Protein AF-A0A919RM44-F1 (afdb_monomer_lite)

Sequence (89 aa):
MRVVFTTRNGKPMEPHNFNRRFDFRVEQAGVHRITVHGTRGTCATLLAALDVHPEWPADSPPQPDSRDHGGLTDATEQALRKLGGTLGT

Organism: NCBI:txid1367973

pLDDT: mean 75.89, std 13.37, range [44.25, 94.25]

Radius of gyration: 17.02 Å; chains: 1; bounding box: 32×38×38 Å

Secondary structure (DSSP, 8-state):
---SSB-TTSPBPPHHHHHHHHHHHHHHHT-----HHHHHHHHHHHHHHTT------TTSPPPTT--------HHHHHHHHHHHHHH--

Foldseek 3Di:
DQAPDADPVRHHDDPVNVQVVVQVVCVVVVHDDDGPVLVVLVVVVLCVLLVNDDPDPPPDPPDVPPDNSPDDDVVNSVVSNVVSVVVVD

Structure (mmCIF, N/CA/C/O backbone):
data_AF-A0A919RM44-F1
#
_entry.id   AF-A0A919RM44-F1
#
loop_
_atom_site.group_PDB
_atom_site.id
_atom_site.type_symbol
_atom_site.label_atom_id
_atom_site.label_alt_id
_atom_site.label_comp_id
_atom_site.label_asym_id
_atom_site.label_entity_id
_atom_site.label_seq_id
_atom_site.pdbx_PDB_ins_code
_atom_site.Cartn_x
_atom_site.Cartn_y
_atom_site.Cartn_z
_atom_site.occupancy
_atom_site.B_iso_or_equiv
_atom_site.auth_seq_id
_atom_site.auth_comp_id
_atom_site.auth_asym_id
_atom_site.auth_atom_id
_atom_site.pdbx_PDB_model_num
ATOM 1 N N . MET A 1 1 ? -8.670 24.227 5.417 1.00 60.44 1 MET A N 1
ATOM 2 C CA . MET A 1 1 ? -8.023 22.970 4.978 1.00 60.44 1 MET A CA 1
ATOM 3 C C . MET A 1 1 ? -9.015 21.831 5.174 1.00 60.44 1 MET A C 1
ATOM 5 O O . MET A 1 1 ? -9.510 21.671 6.282 1.00 60.44 1 MET A O 1
ATOM 9 N N . ARG A 1 2 ? -9.401 21.128 4.102 1.00 78.69 2 ARG A N 1
ATOM 10 C CA . ARG A 1 2 ? -10.413 20.056 4.131 1.00 78.69 2 ARG A CA 1
ATOM 11 C C . ARG A 1 2 ? -9.702 18.705 4.114 1.00 78.69 2 ARG A C 1
ATOM 13 O O . ARG A 1 2 ? -8.853 18.487 3.259 1.00 78.69 2 ARG A O 1
ATOM 20 N N . VAL A 1 3 ? -10.043 17.817 5.044 1.00 80.38 3 VAL A N 1
ATOM 21 C CA . VAL A 1 3 ? -9.512 16.448 5.079 1.00 80.38 3 VAL A CA 1
ATOM 22 C C . VAL A 1 3 ? -10.407 15.515 4.263 1.00 80.38 3 VAL A C 1
ATOM 24 O O . VAL A 1 3 ? -11.629 15.559 4.391 1.00 80.38 3 VAL A O 1
ATOM 27 N N . VAL A 1 4 ? -9.798 14.701 3.398 1.00 86.44 4 VAL A N 1
ATOM 28 C CA . VAL A 1 4 ? -10.506 13.723 2.548 1.00 86.44 4 VAL A CA 1
ATOM 29 C C . VAL A 1 4 ? -10.739 12.413 3.304 1.00 86.44 4 VAL A C 1
ATOM 31 O O . VAL A 1 4 ? -11.794 11.800 3.171 1.00 86.44 4 VAL A O 1
ATOM 34 N N . PHE A 1 5 ? -9.786 12.016 4.152 1.00 84.88 5 PHE A N 1
ATOM 35 C CA . PHE A 1 5 ? -9.863 10.791 4.942 1.00 84.88 5 PHE A CA 1
ATOM 36 C C . PHE A 1 5 ? -10.167 11.105 6.401 1.00 84.88 5 PHE A C 1
ATOM 38 O O . PHE A 1 5 ? -9.330 11.631 7.141 1.00 84.88 5 PHE A O 1
ATOM 45 N N . THR A 1 6 ? -11.379 10.758 6.816 1.00 90.50 6 THR A N 1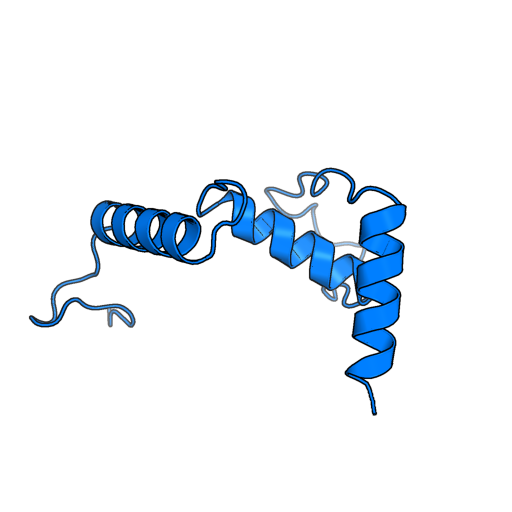
ATOM 46 C CA . THR A 1 6 ? -11.861 10.959 8.177 1.00 90.50 6 THR A CA 1
ATOM 47 C C . THR A 1 6 ? -12.303 9.650 8.809 1.00 90.50 6 THR A C 1
ATOM 49 O O . THR A 1 6 ? -12.684 8.681 8.153 1.00 90.50 6 THR A O 1
ATOM 52 N N . THR A 1 7 ? -12.229 9.617 10.132 1.00 86.06 7 THR A N 1
ATOM 53 C CA . THR A 1 7 ? -12.910 8.615 10.949 1.00 86.06 7 THR A CA 1
ATOM 54 C C . THR A 1 7 ? -14.421 8.859 10.927 1.00 86.06 7 THR A C 1
ATOM 56 O O . THR A 1 7 ? -14.881 9.934 10.541 1.00 86.06 7 THR A O 1
ATOM 59 N N . ARG A 1 8 ? -15.212 7.893 11.416 1.00 84.00 8 ARG A N 1
ATOM 60 C CA . ARG A 1 8 ? -16.683 7.999 11.510 1.00 84.00 8 ARG A CA 1
ATOM 61 C C . ARG A 1 8 ? -17.166 9.294 12.177 1.00 84.00 8 ARG A C 1
ATOM 63 O O . ARG A 1 8 ? -18.227 9.798 11.836 1.00 84.00 8 ARG A O 1
ATOM 70 N N . ASN A 1 9 ? -16.371 9.836 13.097 1.00 86.31 9 ASN A N 1
ATOM 71 C CA . ASN A 1 9 ? -16.706 11.031 13.868 1.00 86.31 9 ASN A CA 1
ATOM 72 C C . ASN A 1 9 ? -16.139 12.320 13.234 1.00 86.31 9 ASN A C 1
ATOM 74 O O . ASN A 1 9 ? -16.013 13.329 13.919 1.00 86.31 9 ASN A O 1
ATOM 78 N N . GLY A 1 10 ? -15.719 12.284 11.964 1.00 86.62 10 GLY A N 1
ATOM 79 C CA . GLY A 1 10 ? -15.226 13.449 11.218 1.00 86.62 10 GLY A CA 1
ATOM 80 C C . GLY A 1 10 ? -13.800 13.890 11.561 1.00 86.62 10 GLY A C 1
ATOM 81 O O . GLY A 1 10 ? -13.294 14.836 10.964 1.00 86.62 10 GLY A O 1
ATOM 82 N N . LYS A 1 11 ? -13.122 13.206 12.489 1.00 87.81 11 LYS A N 1
ATOM 83 C CA . LYS A 1 11 ? -11.723 13.504 12.830 1.00 87.81 11 LYS A CA 1
ATOM 84 C C . LYS A 1 11 ? -10.784 13.004 11.730 1.00 87.81 11 LYS A C 1
ATOM 86 O O . LYS A 1 11 ? -11.089 11.952 11.160 1.00 87.81 11 LYS A O 1
ATOM 91 N N . PRO A 1 12 ? -9.652 13.682 11.472 1.00 88.94 12 PRO A N 1
ATOM 92 C CA . PRO A 1 12 ? -8.614 13.175 10.580 1.00 88.94 12 PRO A CA 1
ATOM 93 C C . PRO A 1 12 ? -8.243 11.731 10.923 1.00 88.94 12 PRO A C 1
ATOM 95 O O . PRO A 1 12 ? -8.223 11.338 12.091 1.00 88.94 12 PRO A O 1
ATOM 98 N N . MET A 1 13 ? -8.004 10.916 9.900 1.00 90.31 13 MET A N 1
ATOM 99 C CA . MET A 1 13 ? -7.554 9.548 10.113 1.00 90.31 13 MET A CA 1
ATOM 100 C C . MET A 1 13 ? -6.125 9.548 10.668 1.00 90.31 13 MET A C 1
ATOM 102 O O . MET A 1 13 ? -5.198 9.997 10.003 1.00 90.31 13 MET A O 1
ATOM 106 N N . GLU A 1 14 ? -5.949 9.006 11.873 1.00 88.31 14 GLU A N 1
ATOM 107 C CA . GLU A 1 14 ? -4.621 8.838 12.468 1.00 88.31 14 GLU A CA 1
ATOM 108 C C . GLU A 1 14 ? -3.793 7.796 11.693 1.00 88.31 14 GLU A C 1
ATOM 110 O O . GLU A 1 14 ? -4.290 6.679 11.479 1.00 88.31 14 GLU A O 1
ATOM 115 N N . PRO A 1 15 ? -2.523 8.082 11.343 1.00 87.38 15 PRO A N 1
ATOM 116 C CA . PRO A 1 15 ? -1.670 7.162 10.583 1.00 87.38 15 PRO A CA 1
ATOM 117 C C . PRO A 1 15 ? -1.558 5.767 11.210 1.00 87.38 15 PRO A C 1
ATOM 119 O O . PRO A 1 15 ? -1.586 4.752 10.516 1.00 87.38 15 PRO A O 1
ATOM 122 N N . HIS A 1 16 ? -1.507 5.691 12.542 1.00 87.44 16 HIS A N 1
ATOM 123 C CA . HIS A 1 16 ? -1.432 4.417 13.257 1.00 87.44 16 HIS A CA 1
ATOM 124 C C . HIS A 1 16 ? -2.691 3.553 13.062 1.00 87.44 16 HIS A C 1
ATOM 126 O O . HIS A 1 16 ? -2.601 2.338 12.880 1.00 87.44 16 HIS A O 1
ATOM 132 N N . ASN A 1 17 ? -3.876 4.173 13.050 1.00 89.38 17 ASN A N 1
ATOM 133 C CA . ASN A 1 17 ? -5.132 3.459 12.811 1.00 89.38 17 ASN A CA 1
ATOM 134 C C . ASN A 1 17 ? -5.210 2.919 11.380 1.00 89.38 17 ASN A C 1
ATOM 136 O O . ASN A 1 17 ? -5.740 1.825 11.174 1.00 89.38 17 ASN A O 1
ATOM 140 N N . PHE A 1 18 ? -4.657 3.654 10.410 1.00 89.81 18 PHE A N 1
ATOM 141 C CA . PHE A 1 18 ? -4.534 3.176 9.038 1.00 89.81 18 PHE A CA 1
ATOM 142 C C . PHE A 1 18 ? -3.604 1.962 8.951 1.00 89.81 18 PHE A C 1
ATOM 144 O O . PHE A 1 18 ? -4.027 0.924 8.447 1.00 89.81 18 PHE A O 1
ATOM 151 N N . ASN A 1 19 ? -2.396 2.053 9.517 1.00 91.06 19 ASN A N 1
ATOM 152 C CA . ASN A 1 19 ? -1.418 0.960 9.507 1.00 91.06 19 ASN A CA 1
ATOM 153 C C . ASN A 1 19 ? -1.988 -0.321 10.129 1.00 91.06 19 ASN A C 1
ATOM 155 O O . ASN A 1 19 ? -1.916 -1.382 9.518 1.00 91.06 19 ASN A O 1
ATOM 159 N N . ARG A 1 20 ? -2.662 -0.218 11.283 1.00 91.56 20 ARG A N 1
ATOM 160 C CA . ARG A 1 20 ? -3.310 -1.376 11.922 1.00 91.56 20 ARG A CA 1
ATOM 161 C C . ARG A 1 20 ? -4.378 -2.006 11.029 1.00 91.56 20 ARG A C 1
ATOM 163 O O . ARG A 1 20 ? -4.513 -3.225 10.969 1.00 91.56 20 ARG A O 1
ATOM 170 N N . ARG A 1 21 ? -5.179 -1.181 10.347 1.00 91.50 21 ARG A N 1
ATOM 171 C CA . ARG A 1 21 ? -6.232 -1.685 9.457 1.00 91.50 21 ARG A CA 1
ATOM 172 C C . ARG A 1 21 ? -5.666 -2.267 8.166 1.00 91.50 21 ARG A C 1
ATOM 174 O O . ARG A 1 21 ? -6.284 -3.166 7.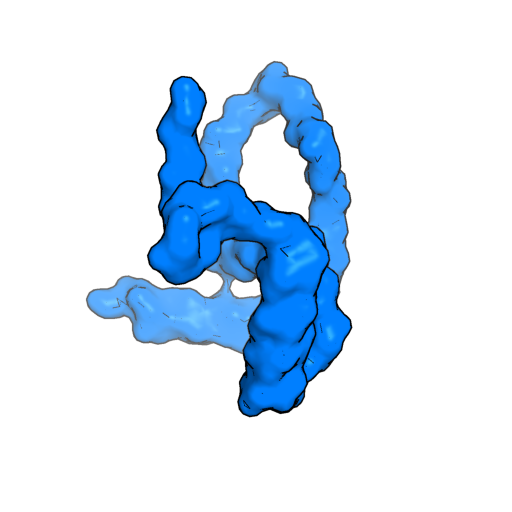603 1.00 91.50 21 ARG A O 1
ATOM 181 N N . PHE A 1 22 ? -4.532 -1.753 7.706 1.00 91.44 22 PHE A N 1
ATOM 182 C CA . PHE A 1 22 ? -3.789 -2.301 6.584 1.00 91.44 22 PHE A CA 1
ATOM 183 C C . PHE A 1 22 ? -3.216 -3.680 6.929 1.00 91.44 22 PHE A C 1
ATOM 185 O O . PHE A 1 22 ? -3.524 -4.631 6.220 1.00 91.44 22 PHE A O 1
ATOM 192 N N . ASP A 1 23 ? -2.516 -3.815 8.059 1.00 92.19 23 ASP A N 1
ATOM 193 C CA . ASP A 1 23 ? -1.977 -5.098 8.534 1.00 92.19 23 ASP A CA 1
ATOM 194 C C . ASP A 1 23 ? -3.072 -6.165 8.653 1.00 92.19 23 ASP A C 1
ATOM 196 O O . ASP A 1 23 ? -2.945 -7.251 8.094 1.00 92.19 23 ASP A O 1
ATOM 200 N N . PHE A 1 24 ? -4.209 -5.819 9.268 1.00 94.25 24 PHE A N 1
ATOM 201 C CA . PHE A 1 24 ? -5.360 -6.721 9.345 1.00 94.25 24 PHE A CA 1
ATOM 202 C C . PHE A 1 24 ? -5.840 -7.180 7.958 1.00 94.25 24 PHE A C 1
ATOM 204 O O . PHE A 1 24 ? -6.221 -8.331 7.781 1.00 94.25 24 PHE A O 1
ATOM 211 N N . ARG A 1 25 ? -5.835 -6.299 6.949 1.00 93.12 25 ARG A N 1
ATOM 212 C CA . ARG A 1 25 ? -6.230 -6.681 5.584 1.00 93.12 25 ARG A CA 1
ATOM 213 C C . ARG A 1 25 ? -5.203 -7.575 4.901 1.00 93.12 25 ARG A C 1
ATOM 215 O O . ARG A 1 25 ? -5.615 -8.479 4.185 1.00 93.12 25 ARG A O 1
ATOM 222 N N . VAL A 1 26 ? -3.911 -7.336 5.115 1.00 92.19 26 VAL A N 1
ATOM 223 C CA . VAL A 1 26 ? -2.836 -8.202 4.608 1.00 92.19 26 VAL A CA 1
ATOM 224 C C . VAL A 1 26 ? -2.987 -9.609 5.191 1.00 92.19 26 VAL A C 1
ATOM 226 O O . VAL A 1 26 ? -2.989 -10.577 4.436 1.00 92.19 26 VAL A O 1
ATOM 229 N N . GLU A 1 27 ? -3.211 -9.717 6.504 1.00 93.44 27 GLU A N 1
ATOM 230 C CA . GLU A 1 27 ? -3.453 -10.997 7.181 1.00 93.44 27 GLU A CA 1
ATOM 231 C C . GLU A 1 27 ? -4.687 -11.718 6.623 1.00 93.44 27 GLU A C 1
ATOM 233 O O . GLU A 1 27 ? -4.620 -12.902 6.308 1.00 93.44 27 GLU A O 1
ATOM 238 N N . GLN A 1 28 ? -5.803 -11.004 6.438 1.00 94.00 28 GLN A N 1
ATOM 239 C CA . GLN A 1 28 ? -7.026 -11.578 5.863 1.00 94.00 28 GLN A CA 1
ATOM 240 C C . GLN A 1 28 ? -6.858 -12.018 4.403 1.00 94.00 28 GLN A C 1
ATOM 242 O O . GLN A 1 28 ? -7.485 -12.986 3.984 1.00 94.00 28 GLN A O 1
ATOM 247 N N . ALA A 1 29 ? -6.026 -11.322 3.628 1.00 91.81 29 ALA A N 1
ATOM 248 C CA . ALA A 1 29 ? -5.719 -11.693 2.251 1.00 91.81 29 ALA A CA 1
ATOM 249 C C . ALA A 1 29 ? -4.716 -12.859 2.154 1.00 91.81 29 ALA A C 1
ATOM 251 O O . ALA A 1 29 ? -4.504 -13.378 1.061 1.00 91.81 29 ALA A O 1
ATOM 252 N N . GLY A 1 30 ? -4.084 -13.261 3.266 1.00 92.06 30 GLY A N 1
ATOM 253 C CA . GLY A 1 30 ? -3.077 -14.326 3.293 1.00 92.06 30 GLY A CA 1
ATOM 254 C C . GLY A 1 30 ? -1.810 -14.003 2.496 1.00 92.06 30 GLY A C 1
ATOM 255 O O . GLY A 1 30 ? -1.066 -14.910 2.129 1.00 92.06 30 GLY A O 1
ATOM 256 N N . VAL A 1 31 ? -1.568 -12.724 2.194 1.00 88.44 31 VAL A N 1
ATOM 257 C CA . VAL A 1 31 ? -0.405 -12.284 1.414 1.00 88.44 31 VAL A CA 1
ATOM 258 C C . VAL A 1 31 ? 0.794 -12.018 2.318 1.00 88.44 31 VAL A C 1
ATOM 260 O O . VAL A 1 31 ? 0.656 -11.798 3.522 1.00 88.44 31 VAL A O 1
ATOM 263 N N . HIS A 1 32 ? 1.992 -12.012 1.729 1.00 87.31 32 HIS A N 1
ATOM 264 C CA . HIS A 1 32 ? 3.203 -11.640 2.452 1.00 87.31 32 HIS A CA 1
ATOM 265 C C . HIS A 1 32 ? 3.056 -10.246 3.075 1.00 87.31 32 HIS A C 1
ATOM 267 O O . HIS A 1 32 ? 2.569 -9.308 2.437 1.00 87.31 32 HIS A O 1
ATOM 273 N N . ARG A 1 33 ? 3.491 -10.109 4.332 1.00 87.75 33 ARG A N 1
ATOM 274 C CA . ARG A 1 33 ? 3.371 -8.849 5.059 1.00 87.75 33 ARG A CA 1
ATOM 275 C C . ARG A 1 33 ? 4.307 -7.806 4.463 1.00 87.75 33 ARG A C 1
ATOM 277 O O . ARG A 1 33 ? 5.522 -7.916 4.563 1.00 87.75 33 ARG A O 1
ATOM 284 N N . ILE A 1 34 ? 3.716 -6.768 3.889 1.00 88.06 34 ILE A N 1
ATOM 285 C CA . ILE A 1 34 ? 4.415 -5.593 3.364 1.00 88.06 34 ILE A CA 1
ATOM 286 C C . ILE A 1 34 ? 4.065 -4.366 4.202 1.00 88.06 34 ILE A C 1
ATOM 288 O O . ILE A 1 34 ? 3.057 -4.350 4.901 1.00 88.06 34 ILE A O 1
ATOM 292 N N . THR A 1 35 ? 4.893 -3.324 4.158 1.00 86.56 35 THR A N 1
ATOM 293 C CA . T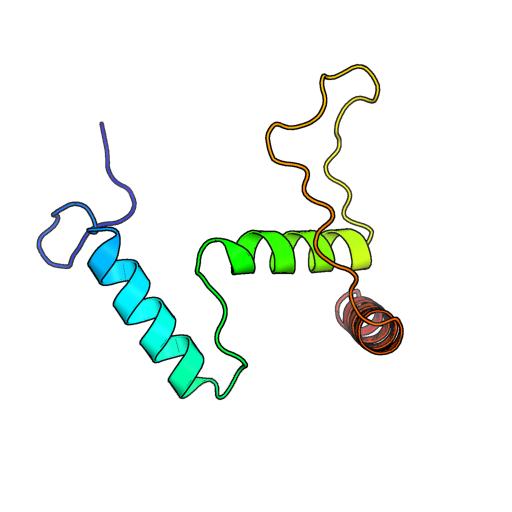HR A 1 35 ? 4.557 -2.044 4.797 1.00 86.56 35 THR A CA 1
ATOM 294 C C . THR A 1 35 ? 3.677 -1.202 3.874 1.00 86.56 35 THR A C 1
ATOM 296 O O . THR A 1 35 ? 3.737 -1.341 2.653 1.00 86.56 35 THR A O 1
ATOM 299 N N . VAL A 1 36 ? 2.914 -0.257 4.437 1.00 87.81 36 VAL A N 1
ATOM 300 C CA . VAL A 1 36 ? 2.150 0.737 3.653 1.00 87.81 36 VAL A CA 1
ATOM 301 C C . VAL A 1 36 ? 3.052 1.532 2.709 1.00 87.81 36 VAL A C 1
ATOM 303 O O . VAL A 1 36 ? 2.636 1.903 1.623 1.00 87.81 36 VAL A O 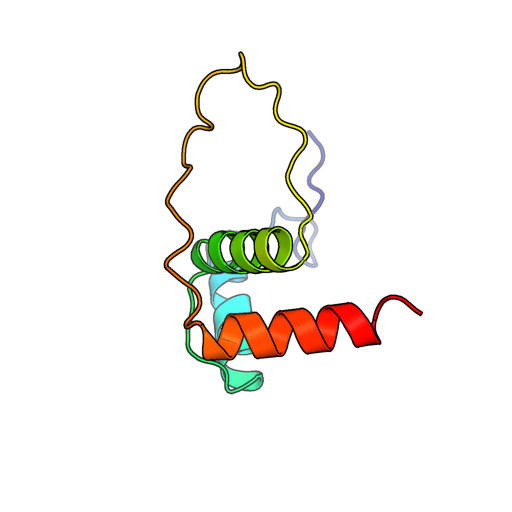1
ATOM 306 N N . HIS A 1 37 ? 4.297 1.805 3.096 1.00 85.88 37 HIS A N 1
ATOM 307 C CA . HIS A 1 37 ? 5.236 2.465 2.192 1.00 85.88 37 HIS A CA 1
ATOM 308 C C . HIS A 1 37 ? 5.737 1.509 1.094 1.00 85.88 37 HIS A C 1
ATOM 310 O O . HIS A 1 37 ? 5.903 1.913 -0.053 1.00 85.88 37 HIS A O 1
ATOM 316 N N . GLY A 1 38 ? 5.918 0.224 1.414 1.00 83.75 38 GLY A N 1
ATOM 317 C CA . GLY A 1 38 ? 6.322 -0.808 0.457 1.00 83.75 38 GLY A CA 1
ATOM 318 C C . GLY A 1 38 ? 5.279 -1.096 -0.627 1.00 83.75 38 GLY A C 1
ATOM 319 O O . GLY A 1 38 ? 5.650 -1.438 -1.752 1.00 83.75 38 GLY A O 1
ATOM 320 N N . THR A 1 39 ? 3.986 -0.888 -0.347 1.00 85.19 39 THR A N 1
ATOM 321 C CA . THR A 1 39 ? 2.937 -1.010 -1.377 1.00 85.19 39 THR A CA 1
ATOM 322 C C . THR A 1 39 ? 3.132 -0.004 -2.505 1.00 85.19 39 THR A C 1
ATOM 324 O O . THR A 1 39 ? 2.867 -0.348 -3.653 1.00 85.19 39 THR A O 1
ATOM 327 N N . ARG A 1 40 ? 3.640 1.206 -2.217 1.00 81.62 40 ARG A N 1
ATOM 328 C CA . ARG A 1 40 ? 3.962 2.204 -3.250 1.00 81.62 40 ARG A CA 1
ATOM 329 C C . ARG A 1 40 ? 5.021 1.666 -4.206 1.00 81.62 40 ARG A C 1
ATOM 331 O O . ARG A 1 40 ? 4.819 1.746 -5.410 1.00 81.62 40 ARG A O 1
ATOM 338 N N . GLY A 1 41 ? 6.095 1.081 -3.675 1.00 80.88 41 GLY A N 1
ATOM 339 C CA . GLY A 1 41 ? 7.128 0.445 -4.498 1.00 80.88 41 GLY A CA 1
ATOM 340 C C . GLY A 1 41 ? 6.555 -0.688 -5.348 1.00 80.88 41 GLY A C 1
ATOM 341 O O . GLY A 1 41 ? 6.786 -0.728 -6.546 1.00 80.88 41 GLY A O 1
ATOM 342 N N . THR A 1 42 ? 5.705 -1.534 -4.759 1.00 82.31 42 THR A N 1
ATOM 343 C CA . THR A 1 42 ? 5.039 -2.635 -5.484 1.00 82.31 42 THR A CA 1
ATOM 344 C C . THR A 1 42 ? 4.142 -2.121 -6.616 1.00 82.31 42 THR A C 1
ATOM 346 O O . THR A 1 42 ? 4.165 -2.654 -7.721 1.00 82.31 42 THR A O 1
ATOM 349 N N . CYS A 1 43 ? 3.359 -1.071 -6.352 1.00 80.56 43 CYS A N 1
ATOM 350 C CA . CYS A 1 43 ? 2.499 -0.431 -7.345 1.00 80.56 43 CYS A CA 1
ATOM 351 C C . CYS A 1 43 ? 3.325 0.153 -8.493 1.00 80.56 43 CYS A C 1
ATOM 353 O O . CYS A 1 43 ? 2.986 -0.020 -9.656 1.00 80.56 43 CYS A O 1
ATOM 355 N N . ALA A 1 44 ? 4.440 0.798 -8.178 1.00 78.19 44 ALA A N 1
ATOM 356 C CA . ALA A 1 44 ? 5.290 1.382 -9.194 1.00 78.19 44 ALA A CA 1
ATOM 357 C C . ALA A 1 44 ? 6.056 0.319 -10.010 1.00 78.19 44 ALA A C 1
ATOM 359 O O . ALA A 1 44 ? 6.174 0.481 -11.220 1.00 78.19 44 ALA A O 1
ATOM 360 N N . THR A 1 45 ? 6.457 -0.817 -9.418 1.00 78.56 45 THR A N 1
ATOM 361 C CA . THR A 1 45 ? 6.918 -1.993 -10.186 1.00 78.56 45 THR A CA 1
ATOM 362 C C . THR A 1 45 ? 5.828 -2.518 -11.117 1.00 78.56 45 THR A C 1
ATOM 364 O O . THR A 1 45 ? 6.104 -2.823 -12.271 1.00 78.56 45 THR A O 1
ATOM 367 N N . LEU A 1 46 ? 4.586 -2.631 -10.630 1.00 81.69 46 LEU A N 1
ATOM 368 C CA . LEU A 1 46 ? 3.454 -3.094 -11.434 1.00 81.69 46 LEU A CA 1
ATOM 369 C C . LEU A 1 46 ? 3.198 -2.159 -12.623 1.00 81.69 46 LEU A C 1
ATOM 371 O O . LEU A 1 46 ? 3.002 -2.636 -13.734 1.00 81.69 46 LEU A O 1
ATOM 375 N N . LEU A 1 47 ? 3.223 -0.845 -12.399 1.00 81.94 47 LEU A N 1
ATOM 376 C CA . LEU A 1 47 ? 3.052 0.152 -13.457 1.00 81.94 47 LEU A CA 1
ATOM 377 C C . LEU A 1 47 ? 4.188 0.086 -14.483 1.00 81.94 47 LEU A C 1
ATOM 379 O O . LEU A 1 47 ? 3.907 0.071 -15.676 1.00 81.94 47 LEU A O 1
ATOM 383 N N . ALA A 1 48 ? 5.440 -0.059 -14.037 1.00 77.00 48 ALA A N 1
ATOM 384 C CA . ALA A 1 48 ? 6.577 -0.264 -14.933 1.00 77.00 48 ALA A CA 1
ATOM 385 C C . ALA A 1 48 ? 6.443 -1.559 -15.758 1.00 77.00 48 ALA A C 1
ATOM 387 O O . ALA A 1 48 ? 6.690 -1.556 -16.958 1.00 77.00 48 ALA A O 1
ATOM 388 N N . ALA A 1 49 ? 5.985 -2.659 -15.150 1.00 76.81 49 ALA A N 1
ATOM 389 C CA . ALA A 1 49 ? 5.750 -3.922 -15.856 1.00 76.81 49 ALA A CA 1
ATOM 390 C C . ALA A 1 49 ? 4.597 -3.845 -16.877 1.00 76.81 49 ALA A C 1
ATOM 392 O O . ALA A 1 49 ? 4.567 -4.625 -17.829 1.00 76.81 49 ALA A O 1
ATOM 393 N N . LEU A 1 50 ? 3.652 -2.920 -16.679 1.00 79.56 50 LEU A N 1
ATOM 394 C CA . LEU A 1 50 ? 2.576 -2.601 -17.623 1.00 79.56 50 LEU A CA 1
ATOM 395 C C . LEU A 1 50 ? 2.993 -1.551 -18.671 1.00 79.56 50 LEU A C 1
ATOM 397 O O . LEU A 1 50 ? 2.137 -1.084 -19.417 1.00 79.56 50 LEU A O 1
ATOM 401 N N . ASP A 1 51 ? 4.278 -1.181 -18.718 1.00 71.12 51 ASP A N 1
ATOM 402 C CA . ASP A 1 51 ? 4.843 -0.118 -19.564 1.00 71.12 51 ASP A CA 1
ATOM 403 C C . ASP A 1 51 ? 4.187 1.261 -19.342 1.00 71.12 51 ASP A C 1
ATOM 405 O O . ASP A 1 51 ? 4.275 2.175 -20.159 1.00 71.12 51 ASP A O 1
ATOM 409 N N . VAL A 1 52 ? 3.536 1.445 -18.187 1.00 75.81 52 VAL A N 1
ATOM 410 C CA . VAL A 1 52 ? 2.975 2.726 -17.751 1.00 75.81 52 VAL A CA 1
ATOM 411 C C . VAL A 1 52 ? 4.092 3.509 -17.079 1.00 75.81 52 VAL A C 1
ATOM 413 O O . VAL A 1 52 ? 4.230 3.541 -15.853 1.00 75.81 52 VAL A O 1
ATOM 416 N N . HIS A 1 53 ? 4.928 4.128 -17.904 1.00 64.38 53 HIS A N 1
ATOM 417 C CA . HIS A 1 53 ? 5.946 5.044 -17.421 1.00 64.38 53 HIS A CA 1
ATOM 418 C C . HIS A 1 53 ? 5.314 6.392 -17.058 1.00 64.38 53 HIS A C 1
ATOM 420 O O . HIS A 1 53 ? 4.555 6.946 -17.855 1.00 64.38 53 HIS A O 1
ATOM 426 N N . PRO A 1 54 ? 5.618 6.956 -15.872 1.00 65.62 54 PRO A N 1
ATOM 427 C CA . PRO A 1 54 ? 5.285 8.346 -15.622 1.00 65.62 54 PRO A CA 1
ATOM 428 C C . PRO A 1 54 ? 5.999 9.186 -16.682 1.00 65.62 54 PRO A C 1
ATOM 430 O O . PRO A 1 54 ? 7.205 9.043 -16.884 1.00 65.62 54 PRO A O 1
ATOM 433 N N . GLU A 1 55 ? 5.252 10.044 -17.366 1.00 66.19 55 GLU A N 1
ATOM 434 C CA . GLU A 1 55 ? 5.773 11.020 -18.320 1.00 66.19 55 GLU A CA 1
AT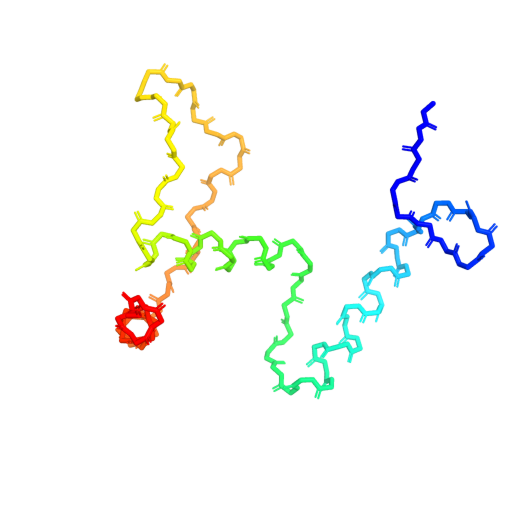OM 435 C C . GLU A 1 55 ? 6.604 12.076 -17.578 1.00 66.19 55 GLU A C 1
ATOM 437 O O . GLU A 1 55 ? 6.167 13.178 -17.257 1.00 66.19 55 GLU A O 1
ATOM 442 N N . TRP A 1 56 ? 7.824 11.689 -17.217 1.00 67.50 56 TRP A N 1
ATOM 443 C CA . TRP A 1 56 ? 8.809 12.558 -16.603 1.00 67.50 56 TRP A CA 1
ATOM 444 C C . TRP A 1 56 ? 9.697 13.125 -17.710 1.00 67.50 56 TRP A C 1
ATOM 446 O O . TRP A 1 56 ? 10.335 12.348 -18.427 1.00 67.50 56 TRP A O 1
ATOM 456 N N . PRO A 1 57 ? 9.759 14.455 -17.892 1.00 70.38 57 PRO A N 1
ATOM 457 C CA . PRO A 1 57 ? 10.660 15.042 -18.869 1.00 70.38 57 PRO A CA 1
ATOM 458 C C . PRO A 1 57 ? 12.099 14.629 -18.552 1.00 70.38 57 PRO A C 1
ATOM 460 O O . PRO A 1 57 ? 12.546 14.771 -17.416 1.00 70.38 57 PRO A O 1
ATOM 463 N N . ALA A 1 58 ? 12.834 14.156 -19.560 1.00 71.62 58 ALA A N 1
ATOM 464 C CA . ALA A 1 58 ? 14.203 13.655 -19.402 1.00 71.62 58 ALA A CA 1
ATOM 465 C C . ALA A 1 58 ? 15.177 14.675 -18.770 1.00 71.62 58 ALA A C 1
ATOM 467 O O . ALA A 1 58 ? 16.198 14.280 -18.218 1.00 71.62 58 ALA A O 1
ATOM 468 N N . ASP A 1 59 ? 14.847 15.968 -18.833 1.00 79.44 59 ASP A N 1
ATOM 469 C CA . ASP A 1 59 ? 15.637 17.080 -18.283 1.00 79.44 59 ASP A CA 1
ATOM 470 C C . ASP A 1 59 ? 15.245 17.472 -16.842 1.00 79.44 59 ASP A C 1
ATOM 472 O O . ASP A 1 59 ? 15.788 18.401 -16.250 1.00 79.44 59 ASP A O 1
ATOM 476 N N . SER A 1 60 ? 14.259 16.797 -16.249 1.00 72.38 60 SER A N 1
ATOM 477 C CA . SER A 1 60 ? 13.810 17.107 -14.892 1.00 72.38 60 SER A CA 1
ATOM 478 C C . SER A 1 60 ? 14.642 16.343 -13.845 1.00 72.38 60 SER A C 1
ATOM 480 O O . SER A 1 60 ? 15.022 15.193 -14.085 1.00 72.38 60 SER A O 1
ATOM 482 N N . PRO A 1 61 ? 14.929 16.947 -12.671 1.00 70.69 61 PRO A N 1
ATOM 483 C CA . PRO A 1 61 ? 15.798 16.354 -11.649 1.00 70.69 61 PRO A CA 1
ATOM 484 C C . PRO A 1 61 ? 15.308 14.964 -11.215 1.00 70.69 61 PRO A C 1
ATOM 486 O O . PRO A 1 61 ? 14.106 14.714 -11.241 1.00 70.69 61 PRO A O 1
ATOM 489 N N . PRO A 1 62 ? 16.192 14.046 -10.787 1.00 64.62 62 PRO A N 1
ATOM 490 C CA . PRO A 1 62 ? 15.765 12.720 -10.353 1.00 64.62 62 PRO A CA 1
ATOM 491 C C . PRO A 1 62 ? 14.698 12.842 -9.265 1.00 64.62 62 PRO A C 1
ATOM 493 O O . PRO A 1 62 ? 14.805 13.677 -8.360 1.00 64.62 62 PRO A O 1
ATOM 496 N N . GLN A 1 63 ? 13.650 12.028 -9.374 1.00 65.88 63 GLN A N 1
ATOM 497 C CA . GLN A 1 63 ? 12.545 12.098 -8.434 1.00 65.88 63 GLN A CA 1
ATOM 498 C C . GLN A 1 63 ? 13.077 11.777 -7.026 1.00 65.88 63 GLN A C 1
ATOM 500 O O . GLN A 1 63 ? 13.761 10.762 -6.845 1.00 65.88 63 GLN A O 1
ATOM 505 N N . PRO A 1 64 ? 12.819 12.632 -6.019 1.00 52.34 64 PRO A N 1
ATOM 506 C CA . PRO A 1 64 ? 13.260 12.355 -4.665 1.00 52.34 64 PRO A CA 1
ATOM 507 C C . PRO A 1 64 ? 12.553 11.087 -4.198 1.00 52.34 64 PRO A C 1
ATOM 509 O O . PRO A 1 64 ? 11.345 11.123 -4.009 1.00 52.34 64 PRO A O 1
ATOM 512 N N . ASP A 1 65 ? 13.326 10.015 -4.000 1.00 58.69 65 ASP A N 1
ATOM 513 C CA . ASP A 1 65 ? 12.890 8.656 -3.638 1.00 58.69 65 ASP A CA 1
ATOM 514 C C . ASP A 1 65 ? 12.767 7.596 -4.741 1.00 58.69 65 ASP A C 1
ATOM 516 O O . ASP A 1 65 ? 12.229 6.523 -4.448 1.00 58.69 65 ASP A O 1
ATOM 520 N N . SER A 1 66 ? 13.345 7.809 -5.930 1.00 55.34 66 SER A N 1
ATOM 521 C CA . SER A 1 66 ? 13.520 6.763 -6.950 1.00 55.34 66 SER A CA 1
ATOM 522 C C . SER A 1 66 ? 14.455 5.644 -6.459 1.00 55.34 66 SER A C 1
ATOM 524 O O . SER A 1 66 ? 15.593 5.499 -6.896 1.00 55.34 66 SER A O 1
ATOM 526 N N . ARG A 1 67 ? 13.997 4.866 -5.478 1.00 54.28 67 ARG A N 1
ATOM 527 C CA . ARG A 1 67 ? 14.510 3.538 -5.189 1.00 54.28 67 ARG A CA 1
ATOM 528 C C . ARG A 1 67 ? 14.057 2.668 -6.338 1.00 54.28 67 ARG A C 1
ATOM 530 O O . ARG A 1 67 ? 12.850 2.584 -6.562 1.00 54.28 67 ARG A O 1
ATOM 537 N N . ASP A 1 68 ? 15.002 1.991 -6.978 1.00 56.84 68 ASP A N 1
ATOM 538 C CA . ASP A 1 68 ? 14.706 0.819 -7.789 1.00 56.84 68 ASP A CA 1
ATOM 539 C C . ASP A 1 68 ? 13.720 -0.041 -7.004 1.00 56.84 68 ASP A C 1
ATOM 541 O O . ASP A 1 68 ? 14.001 -0.487 -5.883 1.00 56.84 68 ASP A O 1
ATOM 545 N N . HIS A 1 69 ? 12.501 -0.157 -7.523 1.00 54.75 69 HIS A N 1
ATOM 546 C CA . HIS A 1 69 ? 11.469 -0.946 -6.881 1.00 54.75 69 HIS A CA 1
ATOM 547 C C . HIS A 1 69 ? 11.900 -2.397 -7.035 1.00 54.75 69 HIS A C 1
ATOM 549 O O . HIS A 1 69 ? 11.718 -2.975 -8.102 1.00 54.75 69 HIS A O 1
ATOM 555 N N . GLY A 1 70 ? 12.588 -2.889 -5.996 1.00 49.41 70 GLY A N 1
ATOM 556 C CA . GLY A 1 70 ? 13.365 -4.123 -5.970 1.00 49.41 70 GLY A CA 1
ATOM 557 C C . GLY A 1 70 ? 12.816 -5.186 -6.905 1.00 49.41 70 GLY A C 1
ATOM 558 O O . GLY A 1 70 ? 11.634 -5.520 -6.828 1.00 49.41 70 GLY A O 1
ATOM 559 N N . GLY A 1 71 ? 13.707 -5.651 -7.785 1.00 50.81 71 GLY A N 1
ATOM 560 C CA . GLY A 1 71 ? 13.429 -6.509 -8.925 1.00 50.81 71 GLY A CA 1
ATOM 561 C C . GLY A 1 71 ? 12.327 -7.516 -8.650 1.00 50.81 71 GLY A C 1
ATOM 562 O O . GLY A 1 71 ? 12.454 -8.416 -7.816 1.00 50.81 71 GLY A O 1
ATOM 563 N N . LEU A 1 72 ? 11.242 -7.344 -9.390 1.00 54.62 72 LEU A N 1
ATOM 564 C CA . LEU A 1 72 ? 10.303 -8.409 -9.641 1.00 54.62 72 LEU A CA 1
ATOM 565 C C . LEU A 1 72 ? 11.120 -9.598 -10.158 1.00 54.62 72 LEU A C 1
ATOM 567 O O . LEU A 1 72 ? 11.945 -9.428 -11.051 1.00 54.62 72 LEU A O 1
ATOM 571 N N . THR A 1 73 ? 10.955 -10.787 -9.584 1.00 59.31 73 THR A N 1
ATOM 572 C CA . THR A 1 73 ? 11.581 -11.966 -10.191 1.00 59.31 73 THR A CA 1
ATOM 573 C C . THR A 1 73 ? 11.077 -12.077 -11.631 1.00 59.31 73 THR A C 1
ATOM 575 O O . THR A 1 73 ? 9.886 -11.857 -11.860 1.00 59.31 73 THR A O 1
ATOM 578 N N . ASP A 1 74 ? 11.936 -12.434 -12.591 1.00 58.19 74 ASP A N 1
ATOM 579 C CA . ASP A 1 74 ? 11.565 -12.546 -14.018 1.00 58.19 74 ASP A CA 1
ATOM 580 C C . ASP A 1 74 ? 10.270 -13.357 -14.231 1.00 58.19 74 ASP A C 1
ATOM 582 O O . ASP A 1 74 ? 9.460 -13.077 -15.117 1.00 58.19 74 ASP A O 1
ATOM 586 N N . ALA A 1 75 ? 10.030 -14.348 -13.365 1.00 59.25 75 ALA A N 1
ATOM 587 C CA . ALA A 1 75 ? 8.812 -15.151 -13.342 1.00 59.25 75 ALA A CA 1
ATOM 588 C C . ALA A 1 75 ? 7.550 -14.351 -12.962 1.00 59.25 75 ALA A C 1
ATOM 590 O O . ALA A 1 75 ? 6.489 -14.548 -13.556 1.00 59.25 75 ALA A O 1
ATOM 591 N N . THR A 1 76 ? 7.650 -13.443 -11.989 1.00 63.34 76 THR A N 1
ATOM 592 C CA . THR A 1 76 ? 6.536 -12.579 -11.573 1.00 63.34 76 THR A CA 1
ATOM 593 C C . THR A 1 76 ? 6.300 -11.477 -12.607 1.00 63.34 76 THR A C 1
ATOM 595 O O . THR A 1 76 ? 5.151 -11.141 -12.883 1.00 63.34 76 THR A O 1
ATOM 598 N N . GLU A 1 77 ? 7.352 -10.992 -13.273 1.00 62.28 77 GLU A N 1
ATOM 599 C CA . GLU A 1 77 ? 7.219 -10.053 -14.392 1.00 62.28 77 GLU A CA 1
ATOM 600 C C . GLU A 1 77 ? 6.492 -10.687 -15.578 1.00 62.28 77 GLU A C 1
ATOM 602 O O . GLU A 1 77 ? 5.533 -10.116 -16.094 1.00 62.28 77 GLU A O 1
ATOM 607 N N . GLN A 1 78 ? 6.853 -11.915 -15.960 1.00 62.16 78 GLN A N 1
ATOM 608 C CA . GLN A 1 78 ? 6.138 -12.644 -17.011 1.00 62.16 78 GLN A CA 1
ATOM 609 C C . GLN A 1 78 ? 4.682 -12.948 -16.642 1.00 62.16 78 GLN A C 1
ATOM 611 O O . GLN A 1 78 ? 3.812 -12.907 -17.515 1.00 62.16 78 GLN A O 1
ATOM 616 N N . ALA A 1 79 ? 4.391 -13.245 -15.373 1.00 67.06 79 ALA A N 1
ATOM 617 C CA . ALA A 1 79 ? 3.020 -13.451 -14.912 1.00 67.06 79 ALA A CA 1
ATOM 618 C C . ALA A 1 79 ? 2.190 -12.159 -15.001 1.00 67.06 79 ALA A C 1
ATOM 620 O O . ALA A 1 79 ? 1.051 -12.195 -15.469 1.00 67.06 79 ALA A O 1
ATOM 621 N N . LEU A 1 80 ? 2.769 -11.015 -14.626 1.00 67.38 80 LEU A N 1
ATOM 622 C CA . LEU A 1 80 ? 2.104 -9.714 -14.716 1.00 67.38 80 LEU A CA 1
ATOM 623 C C . LEU A 1 80 ? 1.950 -9.236 -16.165 1.00 67.38 80 LEU A C 1
ATOM 625 O O . LEU A 1 80 ? 0.882 -8.739 -16.506 1.00 67.38 80 LEU A O 1
ATOM 629 N N . ARG A 1 81 ? 2.930 -9.474 -17.048 1.00 67.94 81 ARG A N 1
ATOM 630 C CA . ARG A 1 81 ? 2.791 -9.210 -18.495 1.00 67.94 81 ARG A CA 1
ATOM 631 C C . ARG A 1 81 ? 1.650 -10.021 -19.112 1.00 67.94 81 ARG A C 1
ATOM 633 O O . ARG A 1 81 ? 0.866 -9.489 -19.894 1.00 67.94 81 ARG A O 1
ATOM 640 N N . LYS A 1 82 ? 1.514 -11.298 -18.732 1.00 69.44 82 LYS A N 1
ATOM 641 C CA . LYS A 1 82 ? 0.385 -12.142 -19.162 1.00 69.44 82 LYS A CA 1
ATOM 642 C C . LYS A 1 82 ? -0.954 -11.600 -18.655 1.00 69.44 82 LYS A C 1
ATOM 644 O O . LYS A 1 82 ? -1.904 -11.558 -19.428 1.00 69.44 82 LYS A O 1
ATOM 649 N N . LEU A 1 83 ? -1.021 -11.147 -17.401 1.00 69.50 83 LEU A N 1
ATOM 650 C CA . LEU A 1 83 ? -2.227 -10.534 -16.830 1.00 69.50 83 LEU A CA 1
ATOM 651 C C . LEU A 1 83 ? -2.579 -9.194 -17.498 1.00 69.50 83 LEU A C 1
ATOM 653 O O . LEU A 1 83 ? -3.749 -8.949 -17.789 1.00 69.50 83 LEU A O 1
ATOM 657 N N . GLY A 1 84 ? -1.583 -8.362 -17.811 1.00 66.94 84 GLY A N 1
ATOM 658 C CA . GLY A 1 84 ? -1.762 -7.118 -18.565 1.00 66.94 84 GLY A CA 1
ATOM 659 C C . GLY A 1 84 ? -2.345 -7.359 -19.959 1.00 66.94 84 GLY A C 1
ATOM 660 O O . GLY A 1 84 ? -3.290 -6.682 -20.352 1.00 66.94 84 GLY A O 1
ATOM 661 N N . GLY A 1 85 ? -1.877 -8.397 -20.661 1.00 68.19 85 GLY A N 1
ATOM 662 C CA . GLY A 1 85 ? -2.442 -8.807 -21.951 1.00 68.19 85 GLY A CA 1
ATOM 663 C C . GLY A 1 85 ? -3.897 -9.291 -21.879 1.00 68.19 85 GLY A C 1
ATOM 664 O O . GLY A 1 85 ? -4.629 -9.149 -22.851 1.00 68.19 85 GLY A O 1
ATOM 665 N N . THR A 1 86 ? -4.339 -9.825 -20.734 1.00 64.31 86 THR A N 1
ATOM 666 C CA . THR A 1 86 ? -5.731 -10.280 -20.536 1.00 64.31 86 THR A CA 1
ATOM 667 C C . THR A 1 86 ? -6.700 -9.191 -20.075 1.00 64.31 86 THR A C 1
ATOM 669 O O . THR A 1 86 ? -7.905 -9.374 -20.189 1.00 64.31 86 THR A O 1
ATOM 672 N N . LEU A 1 87 ? -6.196 -8.075 -19.543 1.00 54.94 87 LEU A N 1
ATOM 673 C CA . LEU A 1 87 ? -7.008 -6.941 -19.078 1.00 54.94 87 LEU A CA 1
ATOM 674 C C . LEU A 1 87 ? -7.124 -5.819 -20.131 1.00 54.94 87 LEU A C 1
ATOM 676 O O . LEU A 1 87 ? -7.833 -4.846 -19.897 1.00 54.94 87 LEU A O 1
ATOM 680 N N . GLY A 1 88 ? -6.419 -5.950 -21.262 1.00 54.47 88 GLY A N 1
ATOM 681 C CA . GLY A 1 88 ? -6.352 -4.972 -22.356 1.00 54.47 88 GLY A CA 1
ATOM 682 C C . GLY A 1 88 ? -7.250 -5.248 -23.573 1.00 54.47 88 GLY A C 1
ATOM 683 O O . GLY A 1 88 ? -7.021 -4.638 -24.616 1.00 54.47 88 GLY A O 1
ATOM 684 N N . THR A 1 89 ? -8.232 -6.151 -23.474 1.00 44.25 89 THR A N 1
ATOM 685 C CA . THR A 1 89 ? -9.338 -6.309 -24.452 1.00 44.25 89 THR A CA 1
ATOM 686 C C . THR A 1 89 ? -10.622 -5.725 -23.902 1.00 44.25 89 THR A C 1
ATOM 688 O O . THR A 1 89 ? -11.299 -4.992 -24.652 1.00 44.25 89 THR A O 1
#

InterPro domain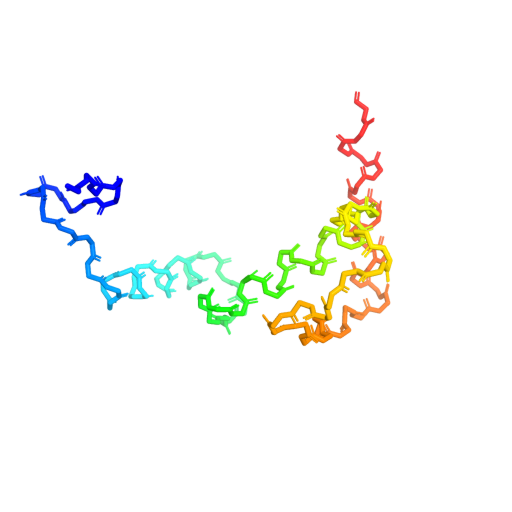s:
  IPR011010 DNA breaking-rejoining enzyme, catalytic core [SSF56349] (3-56)
  IPR013762 Integrase-like, catalytic domain superfamily [G3DSA:1.10.443.10] (2-59)